Protein AF-A0A218U7G1-F1 (afdb_monomer_lite)

Organism: NCBI:txid40157

Sequence (109 aa):
MTLVTLVEMARVTAVPLSYLLTRGQQVKVVAQLLRQAMQEDLLLPVVKSEGGEDFEGATVIEPLKGYYDVPIATLDFSSLYPSIMIAHNLCYTTLLPPGGPQKHGSVLL

Secondary structure (DSSP, 8-state):
--HHHHHHHHHHHT--TTHHHHS-SHHHHHHHHHHHHHHTT-B--------PPP------PPP--S---S-------TTHHHHHHHHTT--GGGPPPTT----S--SB-

Radius of gyration: 20.44 Å; chains: 1; bounding box: 43×37×54 Å

Foldseek 3Di:
DPVVVLVVLCVVQVHDSVCVVVHDDVSSVVSVVVVVCVVVLADEDDDDDDDDDDDDDDDDDDDPDDDDPDDDDDDDDDPVPVVVCVVVVPDPQCDDDVPDDPDRDDRYD

InterPro domains:
  IPR006134 DNA-directed DNA polymerase, family B, multifunctional domain [PF00136] (15-98)
  IPR023211 DNA polymerase, palm domain superfamily [G3DSA:3.90.1600.10] (60-106)
  IPR036397 Ribonuclease H superfamily [G3DSA:3.30.420.10] (1-59)
  IPR043502 DNA/RNA polymerase superfamily [SSF56672] (24-99)
  IPR050240 DNA polymerase type-B [PTHR10322] (1-98)

Structure (mmCIF, N/CA/C/O backbone):
data_AF-A0A218U7G1-F1
#
_entry.id   AF-A0A218U7G1-F1
#
loop_
_atom_site.group_PDB
_atom_site.id
_atom_site.type_symbol
_atom_site.label_atom_id
_atom_site.label_alt_id
_atom_site.label_comp_id
_atom_site.label_asym_id
_atom_site.label_entity_id
_atom_site.label_seq_id
_atom_site.pdbx_PDB_ins_code
_atom_site.Cartn_x
_atom_site.Cartn_y
_atom_site.Cartn_z
_atom_site.occupancy
_atom_site.B_iso_or_equiv
_atom_site.auth_seq_id
_atom_site.auth_comp_id
_atom_site.auth_asym_id
_atom_site.auth_atom_id
_atom_site.pdbx_PDB_model_num
ATOM 1 N N . MET A 1 1 ? -11.582 14.884 -15.884 1.00 59.72 1 MET A N 1
ATOM 2 C CA . MET A 1 1 ? -11.117 13.622 -15.262 1.00 59.72 1 MET A CA 1
ATOM 3 C C . MET A 1 1 ? -10.573 13.856 -13.848 1.00 59.72 1 MET A C 1
ATOM 5 O O . MET A 1 1 ? -9.516 13.354 -13.506 1.00 59.72 1 MET A O 1
ATOM 9 N N . THR A 1 2 ? -11.268 14.639 -13.016 1.00 83.12 2 THR A N 1
ATOM 10 C CA . THR A 1 2 ? -10.778 15.015 -11.671 1.00 83.12 2 THR A CA 1
ATOM 11 C C . THR A 1 2 ? -11.829 14.755 -10.59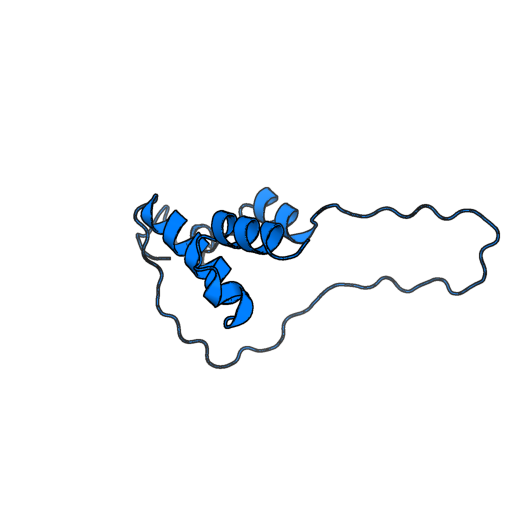9 1.00 83.12 2 THR A C 1
ATOM 13 O O . THR A 1 2 ? -11.526 14.148 -9.584 1.00 83.12 2 THR A O 1
ATOM 16 N N . LEU A 1 3 ? -13.093 15.120 -10.839 1.00 93.12 3 LEU A N 1
ATOM 17 C CA . LEU A 1 3 ? -14.158 14.852 -9.869 1.00 93.12 3 LEU A CA 1
ATOM 18 C C . LEU A 1 3 ? -14.492 13.356 -9.753 1.00 93.12 3 LEU A C 1
ATOM 20 O O . LEU A 1 3 ? -14.668 12.860 -8.647 1.00 93.12 3 LEU A O 1
ATOM 24 N N . VAL A 1 4 ? -14.544 12.631 -10.876 1.00 96.00 4 VAL A N 1
ATOM 25 C CA . VAL A 1 4 ? -14.889 11.195 -10.890 1.00 96.00 4 VAL A CA 1
ATOM 26 C C . VAL A 1 4 ? -13.876 10.377 -10.089 1.00 96.00 4 VAL A C 1
ATOM 28 O O . VAL A 1 4 ? -14.274 9.618 -9.213 1.00 96.00 4 VAL A O 1
ATOM 31 N N . THR A 1 5 ? -12.580 10.592 -10.319 1.00 95.75 5 THR A N 1
ATOM 32 C CA . THR A 1 5 ? -11.502 9.872 -9.624 1.00 95.75 5 THR A CA 1
ATOM 33 C C . THR A 1 5 ? -11.443 10.220 -8.138 1.00 95.75 5 THR A C 1
ATOM 35 O O . THR A 1 5 ? -11.200 9.347 -7.310 1.00 95.75 5 THR A O 1
ATOM 38 N N . LEU A 1 6 ? -11.724 11.474 -7.767 1.00 95.25 6 LEU A N 1
ATOM 39 C CA . LEU A 1 6 ? -11.827 11.867 -6.361 1.00 95.25 6 LEU A CA 1
ATOM 40 C C . LEU A 1 6 ? -13.039 11.224 -5.674 1.00 95.25 6 LEU A C 1
ATOM 42 O O . LEU A 1 6 ? -12.916 10.739 -4.553 1.00 95.25 6 LEU A O 1
ATOM 46 N N . VAL A 1 7 ? -14.198 11.177 -6.336 1.00 96.81 7 VAL A N 1
ATOM 47 C CA . VAL A 1 7 ? -15.392 10.504 -5.798 1.00 96.81 7 VAL A CA 1
ATOM 48 C C . VAL A 1 7 ? -15.157 8.998 -5.663 1.00 96.81 7 VAL A C 1
ATOM 50 O O . VAL A 1 7 ? -15.535 8.415 -4.650 1.00 96.81 7 VAL A O 1
ATOM 53 N N . GLU A 1 8 ? -14.507 8.368 -6.640 1.00 97.44 8 GLU A N 1
ATOM 54 C CA . GLU A 1 8 ? -14.137 6.952 -6.586 1.00 97.44 8 GLU A CA 1
ATOM 55 C C . GLU A 1 8 ? -13.166 6.672 -5.433 1.00 97.44 8 GLU A C 1
ATOM 57 O O . GLU A 1 8 ? -13.436 5.814 -4.595 1.00 97.44 8 GLU A O 1
ATOM 62 N N . MET A 1 9 ? -12.102 7.467 -5.304 1.00 96.94 9 MET A N 1
ATOM 63 C CA . MET A 1 9 ? -11.140 7.356 -4.208 1.00 96.94 9 MET A CA 1
ATOM 64 C C . MET A 1 9 ? -11.806 7.542 -2.840 1.00 96.94 9 MET A C 1
ATOM 66 O O . MET A 1 9 ? -11.533 6.776 -1.916 1.00 96.94 9 MET A O 1
ATOM 70 N N . ALA A 1 10 ? -12.704 8.524 -2.702 1.00 97.12 10 ALA A N 1
ATOM 71 C CA . ALA A 1 10 ? -13.447 8.766 -1.465 1.00 97.12 10 ALA A CA 1
ATOM 72 C C . ALA A 1 10 ? -14.314 7.557 -1.084 1.00 97.12 10 ALA A C 1
ATOM 74 O O . ALA A 1 10 ? -14.362 7.175 0.084 1.00 97.12 10 ALA A O 1
ATOM 75 N N . ARG A 1 11 ? -14.951 6.912 -2.070 1.00 96.94 11 ARG A N 1
ATOM 76 C CA . ARG A 1 11 ? -15.753 5.697 -1.861 1.00 96.94 11 ARG A CA 1
ATOM 77 C C . ARG A 1 11 ? -14.892 4.493 -1.477 1.00 96.94 11 ARG A C 1
ATOM 79 O O . ARG A 1 11 ? -15.247 3.792 -0.537 1.00 96.94 11 ARG A O 1
ATOM 86 N N . VAL A 1 12 ? -13.763 4.277 -2.156 1.00 97.38 12 VAL A N 1
ATOM 87 C CA . VAL A 1 12 ? -12.853 3.141 -1.903 1.00 97.38 12 VAL A CA 1
ATOM 88 C C . VAL A 1 12 ? -12.153 3.256 -0.545 1.00 97.38 12 VAL A C 1
ATOM 90 O O . VAL A 1 12 ? -11.975 2.264 0.159 1.00 97.38 12 VAL A O 1
ATOM 93 N N . THR A 1 13 ? -11.750 4.465 -0.157 1.00 97.38 13 THR A N 1
ATOM 94 C CA . THR A 1 13 ? -11.009 4.699 1.097 1.00 97.38 13 THR A CA 1
ATOM 95 C C . THR A 1 13 ? -11.892 5.099 2.273 1.00 97.38 13 THR A C 1
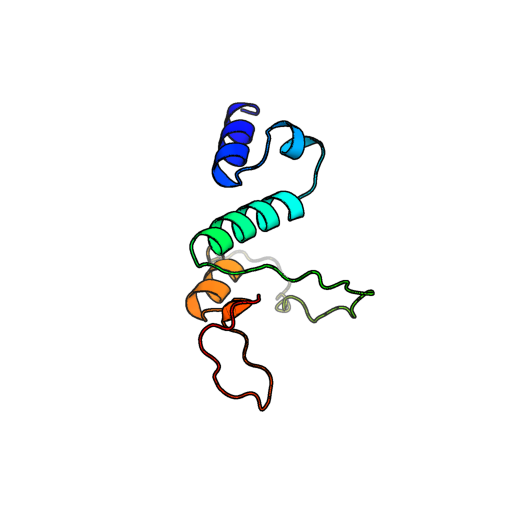ATOM 97 O O . THR A 1 13 ? -11.400 5.209 3.391 1.00 97.38 13 THR A O 1
ATOM 100 N N . ALA A 1 14 ? -13.194 5.280 2.036 1.00 96.38 14 ALA A N 1
ATOM 101 C CA . ALA A 1 14 ? -14.185 5.673 3.033 1.00 96.38 14 ALA A CA 1
ATOM 102 C C . ALA A 1 14 ? -13.827 6.967 3.794 1.00 96.38 14 ALA A C 1
ATOM 104 O O . ALA A 1 14 ? -14.107 7.094 4.986 1.00 96.38 14 ALA A O 1
ATOM 105 N N . VAL A 1 15 ? -13.235 7.948 3.103 1.00 97.50 15 VAL A N 1
ATOM 106 C CA . VAL A 1 15 ? -12.934 9.276 3.668 1.00 97.50 15 VAL A CA 1
ATOM 107 C C . VAL A 1 15 ? -13.767 10.371 2.995 1.00 97.50 15 VAL A C 1
ATOM 109 O O . VAL A 1 15 ? -14.121 10.241 1.820 1.00 97.50 15 VAL A O 1
ATOM 112 N N . PRO A 1 16 ? -14.063 11.485 3.691 1.00 96.81 16 PRO A N 1
ATOM 113 C CA . PRO A 1 16 ? -14.730 12.630 3.081 1.00 96.81 16 PRO A CA 1
ATOM 114 C C . PRO A 1 16 ? -13.952 13.184 1.883 1.00 96.81 16 PRO A C 1
ATOM 116 O O . PRO A 1 16 ? -12.723 13.239 1.895 1.00 96.81 16 PRO A O 1
ATOM 119 N N . LEU A 1 17 ? -14.670 13.688 0.877 1.00 95.31 17 LEU A N 1
ATOM 120 C CA . LEU A 1 17 ? -14.061 14.263 -0.329 1.00 95.31 17 LEU A CA 1
ATOM 121 C C . LEU A 1 17 ? -13.075 15.402 -0.001 1.00 95.31 17 LEU A C 1
ATOM 123 O O . LEU A 1 17 ? -12.015 15.502 -0.614 1.00 95.31 17 LEU A O 1
ATOM 127 N N . SER A 1 18 ? -13.386 16.217 1.012 1.00 95.75 18 SER A N 1
ATOM 128 C CA . SER A 1 18 ? -12.516 17.302 1.486 1.00 95.75 18 SER A CA 1
ATOM 129 C C . SER A 1 18 ? -11.168 16.804 2.022 1.00 95.75 18 SER A C 1
ATOM 131 O O . SER A 1 18 ? -10.163 17.509 1.903 1.00 95.75 18 SER A O 1
ATOM 133 N N . TYR A 1 19 ? -11.105 15.585 2.568 1.00 96.44 19 TYR A N 1
ATOM 134 C CA . TYR A 1 19 ? -9.867 15.010 3.100 1.00 96.44 19 TYR A CA 1
ATOM 135 C C . TYR A 1 19 ? -8.898 14.619 1.990 1.00 96.44 19 TYR A C 1
ATOM 137 O O . TYR A 1 19 ? -7.695 14.647 2.216 1.00 96.44 19 TYR A O 1
ATOM 145 N N . LEU A 1 20 ? -9.383 14.328 0.781 1.00 94.69 20 LEU A N 1
ATOM 146 C CA . LEU A 1 20 ? -8.506 14.001 -0.346 1.00 94.69 20 LEU A CA 1
ATOM 147 C C . LEU A 1 20 ? -7.646 15.184 -0.807 1.00 94.69 20 LEU A C 1
ATOM 149 O O . LEU A 1 20 ? -6.624 14.964 -1.449 1.00 94.69 20 LEU A O 1
ATOM 153 N N . LEU A 1 21 ? -8.055 16.4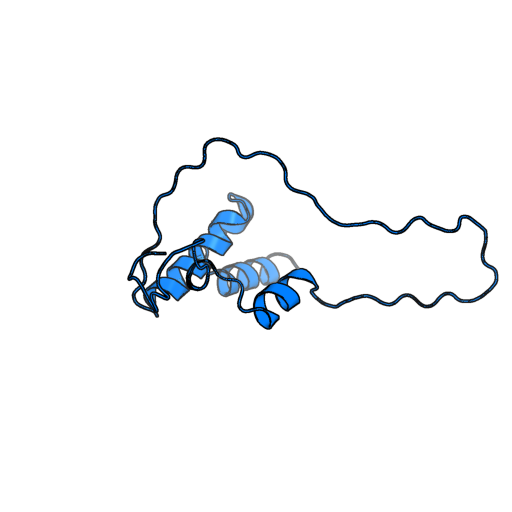15 -0.483 1.00 94.38 21 LEU A N 1
ATOM 154 C CA . LEU A 1 21 ? -7.332 17.642 -0.829 1.00 94.38 21 LEU A CA 1
ATOM 155 C C . LEU A 1 21 ? -6.566 18.233 0.360 1.00 94.38 21 LEU A C 1
ATOM 157 O O . LEU A 1 21 ? -5.547 18.886 0.168 1.00 94.38 21 LEU A O 1
ATOM 161 N N . THR A 1 22 ? -7.065 18.031 1.583 1.00 96.25 22 THR A N 1
ATOM 162 C CA . THR A 1 22 ? -6.534 18.684 2.794 1.00 96.25 22 THR A CA 1
ATOM 163 C C . THR A 1 22 ? -5.716 17.760 3.699 1.00 96.25 22 THR A C 1
ATOM 165 O O . THR A 1 22 ? -5.056 18.241 4.619 1.00 96.25 22 THR A O 1
ATOM 168 N N . ARG A 1 23 ? -5.752 16.436 3.487 1.00 96.00 23 ARG A N 1
ATOM 169 C CA . ARG A 1 23 ? -5.087 15.430 4.335 1.00 96.00 23 ARG A CA 1
ATOM 170 C C . ARG A 1 23 ? -4.210 14.492 3.498 1.00 96.00 23 ARG A C 1
ATOM 172 O O . ARG A 1 23 ? -4.406 14.330 2.298 1.00 96.00 23 ARG A O 1
ATOM 179 N N . GLY A 1 24 ? -3.232 13.868 4.157 1.00 94.56 24 GLY A N 1
ATOM 180 C CA . GLY A 1 24 ? -2.296 12.923 3.536 1.00 94.56 24 GLY A CA 1
ATOM 181 C C . GLY A 1 24 ? -2.855 11.505 3.361 1.0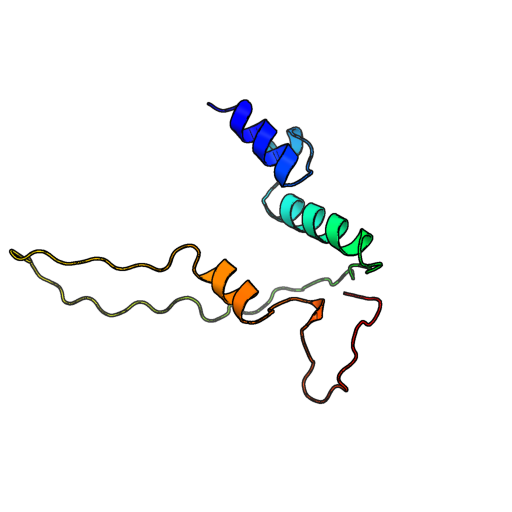0 94.56 24 GLY A C 1
ATOM 182 O O . GLY A 1 24 ? -4.048 11.255 3.507 1.00 94.56 24 GLY A O 1
ATOM 183 N N . GLN A 1 25 ? -1.976 10.540 3.078 1.00 95.50 25 GLN A N 1
ATOM 184 C CA . GLN A 1 25 ? -2.382 9.146 2.833 1.00 95.50 25 GLN A CA 1
ATOM 185 C C . GLN A 1 25 ? -2.781 8.389 4.110 1.00 95.50 25 GLN A C 1
ATOM 187 O O . GLN A 1 25 ? -3.660 7.534 4.057 1.00 95.50 25 GLN A O 1
ATOM 192 N N . GLN A 1 26 ? -2.200 8.731 5.267 1.00 95.00 26 GLN A N 1
ATOM 193 C CA . GLN A 1 26 ? -2.445 8.020 6.530 1.00 95.00 26 GLN A CA 1
ATOM 194 C C . GLN A 1 26 ? -3.930 7.958 6.908 1.00 95.00 26 GLN A C 1
ATOM 196 O O . GLN A 1 26 ? -4.405 6.908 7.324 1.00 95.00 26 GLN A O 1
ATOM 201 N N . VAL A 1 27 ? -4.692 9.044 6.709 1.00 96.75 27 VAL A N 1
ATOM 202 C CA . VAL A 1 27 ? -6.123 9.062 7.075 1.00 96.75 27 VAL A CA 1
ATOM 203 C C . VAL A 1 27 ? -6.947 8.045 6.285 1.00 96.75 27 VAL A C 1
ATOM 205 O O . VAL A 1 27 ? -7.953 7.565 6.793 1.00 96.75 27 VAL A O 1
ATOM 208 N N . LYS A 1 28 ? -6.515 7.697 5.067 1.00 97.44 28 LYS A N 1
ATOM 209 C CA . LYS A 1 28 ? -7.179 6.706 4.214 1.00 97.44 28 LYS A CA 1
ATOM 210 C C . LYS A 1 28 ? -6.944 5.297 4.749 1.00 97.44 28 LYS A C 1
ATOM 212 O O . LYS A 1 28 ? -7.893 4.542 4.920 1.00 97.44 28 LYS A O 1
ATOM 217 N N . VAL A 1 29 ? -5.689 4.982 5.075 1.00 96.81 29 VAL A N 1
ATOM 218 C CA . VAL A 1 29 ? -5.299 3.676 5.626 1.00 96.81 29 VAL A CA 1
ATOM 219 C C . VAL A 1 29 ? -5.929 3.457 7.001 1.00 96.81 29 VAL A C 1
ATOM 221 O O . VAL A 1 29 ? -6.507 2.406 7.247 1.00 96.81 29 VAL A O 1
ATOM 224 N N . VAL A 1 30 ? -5.898 4.468 7.877 1.00 96.00 30 VAL A N 1
ATOM 225 C CA . VAL A 1 30 ? -6.518 4.386 9.209 1.00 96.00 30 VAL A CA 1
ATOM 226 C C . VAL A 1 30 ? -8.033 4.196 9.105 1.00 96.00 30 VAL A C 1
ATOM 228 O O . VAL A 1 30 ? -8.586 3.375 9.831 1.00 96.00 30 VAL A O 1
ATOM 231 N N . ALA A 1 31 ? -8.712 4.896 8.189 1.00 97.06 31 ALA A N 1
ATOM 232 C CA . ALA A 1 31 ? -10.148 4.712 7.971 1.00 97.06 31 ALA A CA 1
ATOM 233 C C . ALA A 1 31 ? -10.489 3.282 7.516 1.00 97.06 31 ALA A C 1
ATOM 235 O O . ALA A 1 31 ? -11.433 2.681 8.031 1.00 97.06 31 ALA A O 1
ATOM 236 N N . GLN A 1 32 ? -9.703 2.718 6.594 1.00 97.25 32 GLN A N 1
ATOM 237 C CA . GLN A 1 32 ? -9.869 1.335 6.141 1.00 97.25 32 GLN A CA 1
ATOM 238 C C . GLN A 1 32 ? -9.596 0.323 7.263 1.00 97.25 32 GLN A C 1
ATOM 240 O O . GLN A 1 32 ? -10.390 -0.597 7.452 1.00 97.25 32 GLN A O 1
ATOM 245 N N . LEU A 1 33 ? -8.532 0.522 8.048 1.00 96.06 33 LEU A N 1
ATOM 246 C CA . LEU A 1 33 ? -8.179 -0.361 9.161 1.00 96.06 33 LEU A CA 1
ATOM 247 C C . LEU A 1 33 ? -9.251 -0.350 10.258 1.00 96.06 33 LEU A C 1
ATOM 249 O O . LEU A 1 33 ? -9.664 -1.413 10.705 1.00 96.06 33 LEU A O 1
ATOM 253 N N . LEU A 1 34 ? -9.756 0.829 10.642 1.00 95.94 34 LEU A N 1
ATOM 254 C CA . LEU A 1 34 ? -10.852 0.958 11.611 1.00 95.94 34 LEU A CA 1
ATOM 255 C C . LEU A 1 34 ? -12.123 0.257 11.126 1.00 95.94 34 LEU A C 1
ATOM 257 O O . LEU A 1 34 ? -12.782 -0.432 11.899 1.00 95.94 34 LEU A O 1
ATOM 261 N N . ARG A 1 35 ? -12.457 0.398 9.837 1.00 96.06 35 ARG A N 1
ATOM 262 C CA . ARG A 1 35 ? -13.624 -0.266 9.248 1.00 96.06 35 ARG A CA 1
ATOM 263 C C . ARG A 1 35 ? -13.509 -1.789 9.309 1.00 96.06 35 ARG A C 1
ATOM 265 O O . ARG A 1 35 ? -14.513 -2.435 9.588 1.00 96.06 35 ARG A O 1
ATOM 272 N N . GLN A 1 36 ? -12.317 -2.340 9.065 1.00 95.44 36 GLN A N 1
ATOM 273 C CA . GLN A 1 36 ? -12.075 -3.781 9.165 1.00 95.44 36 GLN A CA 1
ATOM 274 C C . GLN A 1 36 ? -12.060 -4.253 10.624 1.00 95.44 36 GLN A C 1
ATOM 276 O O . GLN A 1 36 ? -12.684 -5.255 10.949 1.00 95.44 36 GLN A O 1
ATOM 281 N N . ALA A 1 37 ? -11.414 -3.505 11.519 1.00 95.38 37 ALA A N 1
ATOM 282 C CA . ALA A 1 37 ? -11.348 -3.834 12.940 1.00 95.38 37 ALA A CA 1
ATOM 283 C C . ALA A 1 37 ? -12.740 -3.893 13.591 1.00 95.38 37 ALA A C 1
ATOM 285 O O . ALA A 1 37 ? -13.002 -4.789 14.385 1.00 95.38 37 ALA A O 1
ATOM 286 N N . MET A 1 38 ? -13.667 -3.014 13.188 1.00 95.19 38 MET A N 1
ATOM 287 C CA . MET A 1 38 ? -15.067 -3.068 13.631 1.00 95.19 38 MET A CA 1
ATOM 288 C C . MET A 1 38 ? -15.802 -4.352 13.217 1.00 95.19 38 MET A C 1
ATOM 290 O O . MET A 1 38 ? -16.750 -4.738 13.891 1.00 95.19 38 MET A O 1
ATOM 294 N N . GLN A 1 39 ? -15.425 -4.985 12.101 1.00 95.50 39 GLN A N 1
ATOM 295 C CA . GLN A 1 39 ? -16.056 -6.230 11.641 1.00 95.50 39 GLN A CA 1
ATOM 296 C C . GLN A 1 39 ? -15.556 -7.450 12.418 1.00 95.50 39 GLN A C 1
ATOM 298 O O . GLN A 1 39 ? -16.311 -8.397 12.610 1.00 95.50 39 GLN A O 1
ATOM 303 N N . GLU A 1 40 ? -14.308 -7.394 12.880 1.00 92.88 40 GLU A N 1
ATOM 304 C CA . GLU A 1 40 ? -13.617 -8.482 13.581 1.00 92.88 40 GLU A CA 1
ATOM 305 C C . GLU A 1 40 ? -13.583 -8.283 15.112 1.00 92.88 40 GLU A C 1
ATOM 307 O O . GLU A 1 40 ? -12.884 -9.015 15.807 1.00 92.88 40 GLU A O 1
ATOM 312 N N . ASP A 1 41 ? -14.311 -7.288 15.640 1.00 93.88 41 ASP A N 1
ATOM 313 C CA . ASP A 1 41 ? -14.341 -6.903 17.065 1.00 93.88 41 ASP A CA 1
ATOM 314 C C . ASP A 1 41 ? -12.941 -6.650 17.670 1.00 93.88 41 ASP A C 1
ATOM 316 O O . ASP A 1 41 ? -12.593 -7.105 18.760 1.00 93.88 41 ASP A O 1
ATOM 320 N N . LEU A 1 42 ? -12.105 -5.917 16.925 1.00 93.06 42 LEU A N 1
ATOM 321 C CA . LEU A 1 42 ? -10.747 -5.538 17.318 1.00 93.06 42 LEU A CA 1
ATOM 322 C C . LEU A 1 42 ? -10.651 -4.049 17.665 1.00 93.06 42 LEU A C 1
ATOM 324 O O . LEU A 1 42 ? -11.304 -3.196 17.059 1.00 93.06 42 LEU A O 1
ATOM 328 N N . LEU A 1 43 ? -9.752 -3.720 18.593 1.00 92.50 43 LEU A N 1
ATOM 329 C CA . LEU A 1 43 ? -9.436 -2.343 18.970 1.00 92.50 43 LEU A CA 1
ATOM 330 C C . LEU A 1 43 ? -8.029 -1.956 18.520 1.00 92.50 43 LEU A C 1
ATOM 332 O O . LEU A 1 43 ? -7.084 -2.703 18.751 1.00 92.50 43 LEU A O 1
ATOM 336 N N . LEU A 1 44 ? -7.889 -0.768 17.921 1.00 91.56 44 LEU A N 1
ATOM 337 C CA . LEU A 1 44 ? -6.586 -0.209 17.548 1.00 91.56 44 LEU A CA 1
ATOM 338 C C . LEU A 1 44 ? -5.925 0.459 18.766 1.00 91.56 44 LEU A C 1
ATOM 340 O O . LEU A 1 44 ? -6.551 1.317 19.399 1.00 91.56 44 LEU A O 1
ATOM 344 N N . PRO A 1 45 ? -4.658 0.145 19.068 1.00 92.00 45 PRO A N 1
ATOM 345 C CA . PRO A 1 45 ? -3.940 0.721 20.188 1.00 92.00 45 PRO A CA 1
ATOM 346 C C . PRO A 1 45 ? -3.421 2.112 19.814 1.00 92.00 45 PRO A C 1
ATOM 348 O O . PRO A 1 45 ? -3.123 2.414 18.656 1.00 92.00 45 PRO A O 1
ATOM 351 N N . VAL A 1 46 ? -3.245 2.969 20.817 1.00 90.12 46 VAL A N 1
ATOM 352 C CA . VAL A 1 46 ? -2.574 4.261 20.634 1.00 90.12 46 VAL A CA 1
ATOM 353 C C . VAL A 1 46 ? -1.119 4.110 21.050 1.00 90.12 46 VAL A C 1
ATOM 355 O O . VAL A 1 46 ? -0.774 4.269 22.220 1.00 90.12 46 VAL A O 1
ATOM 358 N N . VAL A 1 47 ? -0.262 3.811 20.078 1.00 87.88 47 VAL A N 1
ATOM 359 C CA . VAL A 1 47 ? 1.189 3.753 20.276 1.00 87.88 47 VAL A CA 1
ATOM 360 C C . VAL A 1 47 ? 1.799 5.049 19.759 1.00 87.88 47 VAL A C 1
ATOM 362 O O . VAL A 1 47 ? 1.624 5.414 18.597 1.00 87.88 47 VAL A O 1
ATOM 365 N N . LYS A 1 48 ? 2.504 5.773 20.629 1.00 86.44 48 LYS A N 1
ATOM 366 C CA . LYS A 1 48 ? 3.305 6.928 20.217 1.00 86.44 48 LYS A CA 1
ATOM 367 C C . LYS A 1 48 ? 4.700 6.434 19.863 1.00 86.44 48 LYS A C 1
ATOM 369 O O . LYS A 1 48 ? 5.409 5.953 20.738 1.00 86.44 48 LYS A O 1
ATOM 374 N N . SER A 1 49 ? 5.082 6.553 18.598 1.00 78.06 49 SER A N 1
ATOM 375 C CA . SER A 1 49 ? 6.466 6.350 18.179 1.00 78.06 49 SER A CA 1
ATOM 376 C C . SER A 1 49 ? 7.239 7.655 18.361 1.00 78.06 49 SER A C 1
ATOM 378 O O . SER A 1 49 ? 6.931 8.652 17.703 1.00 78.06 49 SER A O 1
ATOM 380 N N . GLU A 1 50 ? 8.240 7.652 19.233 1.00 75.94 50 GLU A N 1
ATOM 381 C CA . GLU A 1 50 ? 9.362 8.584 19.108 1.00 75.94 50 GLU A CA 1
ATOM 382 C C . GLU A 1 50 ? 10.260 8.058 17.978 1.00 75.94 50 GLU A C 1
ATOM 384 O O . GLU A 1 50 ? 10.285 6.850 17.751 1.00 75.94 50 GLU A O 1
ATOM 389 N N . GLY A 1 51 ? 10.865 8.954 17.192 1.00 72.75 51 GLY A N 1
ATOM 390 C CA . GLY A 1 51 ? 11.483 8.637 15.895 1.00 72.75 51 GLY A CA 1
ATOM 391 C C . GLY A 1 51 ? 12.261 7.315 15.863 1.00 72.75 51 GLY A C 1
ATOM 392 O O . GLY A 1 51 ? 13.041 7.026 16.765 1.00 72.75 51 GLY A O 1
ATOM 393 N N . GLY A 1 52 ? 12.016 6.515 14.823 1.00 79.31 52 GLY A N 1
ATOM 394 C CA . GLY A 1 52 ? 12.728 5.262 14.586 1.00 79.31 52 GLY A CA 1
ATOM 395 C C . GLY A 1 52 ? 14.024 5.475 13.809 1.00 79.31 52 GLY A C 1
ATOM 396 O O . GLY A 1 52 ? 14.210 6.509 13.166 1.00 79.31 52 GLY A O 1
ATOM 397 N N . GLU A 1 53 ? 14.899 4.478 13.862 1.00 87.50 53 GLU A N 1
ATOM 398 C CA . GLU A 1 53 ? 16.034 4.374 12.947 1.00 87.50 53 GLU A CA 1
ATOM 399 C C . GLU A 1 53 ? 15.542 3.997 11.541 1.00 87.50 53 GLU A C 1
ATOM 401 O O . GLU A 1 53 ? 14.509 3.337 11.383 1.00 87.50 53 GLU A O 1
ATOM 406 N N . ASP A 1 54 ? 16.282 4.424 10.518 1.00 90.75 54 ASP A N 1
ATOM 407 C CA . ASP A 1 54 ? 16.013 4.009 9.143 1.00 90.75 54 ASP A CA 1
ATOM 408 C C . ASP A 1 54 ? 16.243 2.497 8.982 1.00 90.75 54 ASP A C 1
ATOM 410 O O . ASP A 1 54 ? 17.104 1.900 9.630 1.00 90.75 54 ASP A O 1
ATOM 414 N N . PHE A 1 55 ? 15.472 1.873 8.090 1.00 92.25 55 PHE A N 1
ATOM 415 C CA . PHE A 1 55 ? 15.578 0.450 7.764 1.00 92.25 55 PHE A CA 1
ATOM 416 C C . PHE A 1 55 ? 16.157 0.243 6.360 1.00 92.25 55 PHE A C 1
ATOM 418 O O . PHE A 1 55 ? 16.119 1.135 5.510 1.00 92.25 55 PHE A O 1
ATOM 425 N N . GLU A 1 56 ? 16.690 -0.952 6.102 1.00 95.25 56 GLU A N 1
ATOM 426 C CA . GLU A 1 56 ? 17.230 -1.299 4.786 1.00 95.25 56 GLU A CA 1
ATOM 427 C C . GLU A 1 56 ? 16.121 -1.353 3.723 1.00 95.25 56 GLU A C 1
ATOM 429 O O . GLU A 1 56 ? 15.089 -2.004 3.897 1.00 95.25 56 GLU A O 1
ATOM 434 N N . GLY A 1 57 ? 16.337 -0.637 2.619 1.00 93.06 57 GLY A N 1
ATOM 435 C CA . GLY A 1 57 ? 15.380 -0.509 1.524 1.00 93.06 57 GLY A CA 1
ATOM 436 C C . GLY A 1 57 ? 15.542 -1.563 0.425 1.00 93.06 57 GLY A C 1
ATOM 437 O O . GLY A 1 57 ? 15.889 -2.717 0.656 1.00 93.06 57 GLY A O 1
ATOM 438 N N . ALA A 1 58 ? 15.251 -1.159 -0.812 1.00 94.31 58 ALA A N 1
ATOM 439 C CA . ALA A 1 58 ? 15.341 -2.035 -1.975 1.00 94.31 58 ALA A CA 1
ATOM 440 C C . ALA A 1 58 ? 16.793 -2.267 -2.427 1.00 94.31 58 ALA A C 1
ATOM 442 O O . ALA A 1 58 ? 17.632 -1.370 -2.367 1.00 94.31 58 ALA A O 1
ATOM 443 N N . THR A 1 59 ? 17.055 -3.450 -2.981 1.00 96.00 59 THR A N 1
ATOM 444 C CA . THR A 1 59 ? 18.314 -3.761 -3.665 1.00 96.00 59 THR A CA 1
ATOM 445 C C . THR A 1 59 ? 18.259 -3.311 -5.125 1.00 96.00 59 THR A C 1
ATOM 447 O O . THR A 1 59 ? 17.269 -3.549 -5.818 1.00 96.00 59 THR A O 1
ATOM 450 N N . VAL A 1 60 ? 19.347 -2.713 -5.614 1.00 96.81 60 VAL A N 1
ATOM 451 C CA . VAL A 1 60 ? 19.537 -2.379 -7.032 1.00 96.81 60 VAL A CA 1
ATOM 452 C C . VAL A 1 60 ? 20.677 -3.228 -7.580 1.00 96.81 60 VAL A C 1
ATOM 454 O O . VAL A 1 60 ? 21.764 -3.259 -7.011 1.00 96.81 60 VAL A O 1
ATOM 457 N N . ILE A 1 61 ? 20.417 -3.939 -8.676 1.00 97.19 61 ILE A N 1
ATOM 458 C CA . ILE A 1 61 ? 21.438 -4.733 -9.363 1.00 97.19 61 ILE A CA 1
ATOM 459 C C . ILE A 1 61 ? 22.360 -3.783 -10.132 1.00 97.19 61 ILE A C 1
ATOM 461 O O . ILE A 1 61 ? 21.887 -2.870 -10.812 1.00 97.19 61 ILE A O 1
ATOM 465 N N . GLU A 1 62 ? 23.669 -4.022 -10.054 1.00 97.62 62 GLU A N 1
ATOM 466 C CA . GLU A 1 62 ? 24.656 -3.237 -10.793 1.00 97.62 62 GLU A CA 1
ATOM 467 C C . GLU A 1 62 ? 24.460 -3.378 -12.313 1.00 97.62 62 GLU A C 1
ATOM 469 O O . GLU A 1 62 ? 24.453 -4.499 -12.837 1.00 97.62 62 GLU A O 1
ATOM 474 N N . PRO A 1 63 ? 24.302 -2.266 -13.053 1.00 96.75 63 PRO A N 1
ATOM 475 C CA . PRO A 1 63 ? 24.029 -2.320 -14.478 1.00 96.75 63 PRO A CA 1
ATOM 476 C C . PRO A 1 63 ? 25.299 -2.605 -15.284 1.00 96.75 63 PRO A C 1
ATOM 478 O O . PRO A 1 63 ? 26.354 -2.001 -15.071 1.00 96.75 63 PRO A O 1
ATOM 481 N N . LEU A 1 64 ? 25.167 -3.440 -16.315 1.00 96.81 64 LEU A N 1
ATOM 482 C CA . LEU A 1 64 ? 26.160 -3.533 -17.381 1.00 96.81 64 LEU A CA 1
ATOM 483 C C . LEU A 1 64 ? 25.979 -2.326 -18.312 1.00 96.81 64 LEU A C 1
ATOM 485 O O . LEU A 1 64 ? 25.015 -2.231 -19.066 1.00 96.81 64 LEU A O 1
ATOM 489 N N . LYS A 1 65 ? 26.874 -1.343 -18.198 1.00 96.38 65 LYS A N 1
ATOM 490 C CA . LYS A 1 65 ? 26.783 -0.094 -18.964 1.00 96.38 65 LYS A CA 1
ATOM 491 C C . LYS A 1 65 ? 27.233 -0.327 -20.402 1.00 96.38 65 LYS A C 1
ATOM 493 O O . LYS A 1 65 ? 28.315 -0.859 -20.635 1.00 96.38 65 LYS A O 1
ATOM 498 N N . GLY A 1 66 ? 26.445 0.146 -21.358 1.00 96.12 66 GLY A N 1
ATOM 499 C CA . GLY A 1 66 ? 26.786 0.056 -22.770 1.00 96.12 66 GLY A CA 1
ATOM 500 C C . GLY A 1 66 ? 25.639 0.484 -23.670 1.00 96.12 66 GLY A C 1
ATOM 501 O O . GLY A 1 66 ? 24.531 0.759 -23.210 1.00 96.12 66 GLY A O 1
ATOM 502 N N . TYR A 1 67 ? 25.932 0.540 -24.964 1.00 96.88 67 TYR A N 1
ATOM 503 C CA . TYR A 1 67 ? 24.921 0.602 -26.007 1.00 96.88 67 TYR A CA 1
ATOM 504 C C . TYR A 1 67 ? 24.581 -0.826 -26.432 1.00 96.88 67 TYR A C 1
ATOM 506 O O . TYR A 1 67 ? 25.486 -1.613 -26.703 1.00 96.88 67 TYR A O 1
ATOM 514 N N . TYR A 1 68 ? 23.293 -1.146 -26.480 1.00 97.31 68 TYR A N 1
ATOM 515 C CA . TYR A 1 68 ? 22.799 -2.457 -26.882 1.00 97.31 68 TYR A CA 1
ATOM 516 C C . TYR A 1 68 ? 22.043 -2.308 -28.202 1.00 97.31 68 TYR A C 1
ATOM 518 O O . TYR A 1 68 ? 21.045 -1.593 -28.265 1.00 97.31 68 TYR A O 1
ATOM 526 N N . ASP A 1 69 ? 22.530 -2.970 -29.249 1.00 97.25 69 ASP A N 1
ATOM 527 C CA . ASP A 1 69 ? 21.909 -3.041 -30.579 1.00 97.25 69 ASP A CA 1
ATOM 528 C C . ASP A 1 69 ? 20.987 -4.266 -30.743 1.00 97.25 69 ASP A C 1
ATOM 530 O O . ASP A 1 69 ? 20.388 -4.471 -31.799 1.00 97.25 69 ASP A O 1
ATOM 534 N N . VAL A 1 70 ? 20.837 -5.058 -29.678 1.00 98.06 70 VAL A N 1
ATOM 535 C CA . VAL A 1 70 ? 19.953 -6.225 -29.589 1.00 98.06 70 VAL A CA 1
ATOM 536 C C . VAL A 1 70 ? 18.757 -5.950 -28.664 1.00 98.06 70 VAL A C 1
ATOM 538 O O . VAL A 1 70 ? 18.892 -5.189 -27.702 1.00 98.06 70 VAL A O 1
ATOM 541 N N . PRO A 1 71 ? 17.581 -6.568 -28.897 1.00 97.31 71 PRO A N 1
ATOM 542 C CA . PRO A 1 71 ? 16.432 -6.413 -28.006 1.00 97.31 71 PRO A CA 1
ATOM 543 C C . PRO A 1 71 ? 16.711 -6.930 -26.587 1.00 97.31 71 PRO A C 1
ATOM 545 O O . PRO A 1 71 ? 17.231 -8.033 -26.414 1.00 97.31 71 PRO A O 1
ATOM 548 N N . ILE A 1 72 ? 16.297 -6.166 -25.573 1.00 97.50 72 ILE A N 1
ATOM 549 C CA . ILE A 1 72 ? 16.349 -6.554 -24.155 1.00 97.50 72 ILE A CA 1
ATOM 550 C C . ILE A 1 72 ? 14.917 -6.745 -23.655 1.00 97.50 72 ILE A C 1
ATOM 552 O O . ILE A 1 72 ? 14.085 -5.847 -23.784 1.00 97.50 72 ILE A O 1
ATOM 556 N N . ALA A 1 73 ? 14.629 -7.912 -23.079 1.00 98.06 73 ALA A N 1
ATOM 557 C CA . ALA A 1 73 ? 13.348 -8.175 -22.439 1.00 98.06 73 ALA A CA 1
ATOM 558 C C . ALA A 1 73 ? 13.338 -7.618 -21.009 1.00 98.06 73 ALA A C 1
ATOM 560 O O . ALA A 1 73 ? 14.233 -7.914 -20.216 1.00 98.06 73 ALA A O 1
ATOM 561 N N . THR A 1 74 ? 12.299 -6.856 -20.675 1.00 97.81 74 THR A N 1
ATOM 562 C CA . THR A 1 74 ? 12.056 -6.355 -19.319 1.00 97.81 74 THR A CA 1
ATOM 563 C C . THR A 1 74 ? 10.977 -7.205 -18.666 1.00 97.81 74 THR A C 1
ATOM 565 O O . THR A 1 74 ? 9.893 -7.353 -19.227 1.00 97.81 74 THR A O 1
ATOM 568 N N . LEU A 1 75 ? 11.275 -7.756 -17.490 1.00 97.94 75 LEU A N 1
ATOM 569 C CA . LEU A 1 75 ? 10.337 -8.528 -16.679 1.00 97.94 75 LEU A CA 1
ATOM 570 C C . LEU A 1 75 ? 10.199 -7.854 -15.314 1.00 97.94 75 LEU A C 1
ATOM 572 O O . LEU A 1 75 ? 11.205 -7.546 -14.676 1.00 97.94 75 LEU A O 1
ATOM 576 N N . ASP A 1 76 ? 8.966 -7.643 -14.871 1.00 97.56 76 ASP A N 1
ATOM 577 C CA . ASP A 1 76 ? 8.637 -7.022 -13.594 1.00 97.56 76 ASP A CA 1
ATOM 578 C C . ASP A 1 76 ? 7.570 -7.820 -12.828 1.00 97.56 76 ASP A C 1
ATOM 580 O O . ASP A 1 76 ? 6.849 -8.653 -13.380 1.00 97.56 76 ASP A O 1
ATOM 584 N N . PHE A 1 77 ? 7.485 -7.579 -11.519 1.00 97.38 77 PHE A N 1
ATOM 585 C CA . PHE A 1 77 ? 6.424 -8.129 -10.679 1.00 97.38 77 PHE A CA 1
ATOM 586 C C . PHE A 1 77 ? 5.280 -7.120 -10.563 1.00 97.38 77 PHE A C 1
ATOM 588 O O . PHE A 1 77 ? 5.468 -6.013 -10.054 1.00 97.38 77 PHE A O 1
ATOM 595 N N . SER A 1 78 ? 4.066 -7.524 -10.936 1.00 97.25 78 SER A N 1
ATOM 596 C CA . SER A 1 78 ? 2.868 -6.714 -10.714 1.00 97.25 78 SER A CA 1
ATOM 597 C C . SER A 1 78 ? 2.569 -6.598 -9.217 1.00 97.25 78 SER A C 1
ATOM 599 O O . SER A 1 78 ? 2.354 -7.612 -8.552 1.00 97.25 78 SER A O 1
ATOM 601 N N . SER A 1 79 ? 2.502 -5.374 -8.686 1.00 96.81 79 SER A N 1
ATOM 602 C CA . SER A 1 79 ? 2.129 -5.119 -7.284 1.00 96.81 79 SER A CA 1
ATOM 603 C C . SER A 1 79 ? 2.993 -5.890 -6.272 1.00 96.81 79 SER A C 1
ATOM 605 O O . SER A 1 79 ? 2.458 -6.571 -5.395 1.00 96.81 79 SER A O 1
ATOM 607 N N . LEU A 1 80 ? 4.324 -5.788 -6.387 1.00 96.88 80 LEU A N 1
ATOM 608 C CA . LEU A 1 80 ? 5.294 -6.566 -5.601 1.00 96.88 80 LEU A CA 1
ATOM 609 C C . LEU A 1 80 ? 5.004 -6.582 -4.086 1.00 96.88 80 LEU A C 1
ATOM 611 O O . LEU A 1 80 ? 4.733 -7.644 -3.531 1.00 96.88 80 LEU A O 1
ATOM 615 N N . TYR A 1 81 ? 5.025 -5.426 -3.410 1.00 97.00 81 TYR A N 1
ATOM 616 C CA . TYR A 1 81 ? 4.858 -5.380 -1.948 1.00 97.00 81 TYR A CA 1
ATOM 617 C C . TYR A 1 81 ? 3.474 -5.834 -1.461 1.00 97.00 81 TYR A C 1
ATOM 619 O O . TYR A 1 81 ? 3.435 -6.683 -0.570 1.00 97.00 81 TYR A O 1
ATOM 627 N N . PRO A 1 82 ? 2.342 -5.378 -2.039 1.00 97.88 82 PRO A N 1
ATOM 628 C CA . PRO A 1 82 ? 1.034 -5.924 -1.676 1.00 97.88 82 PRO A CA 1
ATOM 629 C C . PRO A 1 82 ? 0.951 -7.446 -1.842 1.00 97.88 82 PRO A C 1
ATOM 631 O O . PRO A 1 82 ? 0.403 -8.130 -0.981 1.00 97.88 82 PRO A O 1
ATOM 634 N N . SER A 1 83 ? 1.539 -7.987 -2.913 1.00 98.00 83 SER A N 1
ATOM 635 C CA . SER A 1 83 ? 1.532 -9.431 -3.165 1.00 98.00 83 SER A CA 1
ATOM 636 C C . SER A 1 83 ? 2.327 -10.199 -2.108 1.00 98.00 83 SER A C 1
ATOM 638 O O . SER A 1 83 ? 1.854 -11.227 -1.633 1.00 98.00 83 SER A O 1
ATOM 640 N N . ILE A 1 84 ? 3.483 -9.679 -1.679 1.00 98.19 84 ILE A N 1
ATOM 641 C CA . ILE A 1 84 ? 4.274 -10.258 -0.579 1.00 98.19 84 ILE A CA 1
ATOM 642 C C . ILE A 1 84 ? 3.468 -10.255 0.727 1.00 98.19 84 ILE A C 1
ATOM 644 O O . ILE A 1 84 ? 3.399 -11.283 1.401 1.00 98.19 84 ILE A O 1
ATOM 648 N N . MET A 1 85 ? 2.824 -9.132 1.072 1.00 98.19 85 MET A N 1
ATOM 649 C CA . MET A 1 85 ? 2.022 -9.018 2.299 1.00 98.19 85 MET A CA 1
ATOM 650 C C . MET A 1 85 ? 0.907 -10.068 2.355 1.00 98.19 85 MET A C 1
ATOM 652 O O . MET A 1 85 ? 0.721 -10.713 3.385 1.00 98.19 85 MET A O 1
ATOM 656 N N . ILE A 1 86 ? 0.202 -10.268 1.238 1.00 97.75 86 ILE A N 1
ATOM 657 C CA . ILE A 1 86 ? -0.895 -11.237 1.129 1.00 97.75 86 ILE A CA 1
ATOM 658 C C . ILE A 1 86 ? -0.360 -12.674 1.157 1.00 97.75 86 ILE A C 1
ATOM 660 O O . ILE A 1 86 ? -0.847 -13.490 1.936 1.00 97.75 86 ILE A O 1
ATOM 664 N N . ALA A 1 87 ? 0.654 -12.987 0.342 1.00 97.88 87 ALA A N 1
ATOM 665 C CA . ALA A 1 87 ? 1.187 -14.344 0.201 1.00 97.88 87 ALA A CA 1
ATOM 666 C C . ALA A 1 87 ? 1.790 -14.895 1.502 1.00 97.88 87 ALA A C 1
ATOM 668 O O . ALA A 1 87 ? 1.752 -16.101 1.737 1.00 97.88 87 ALA A O 1
ATOM 669 N N . HIS A 1 88 ? 2.320 -14.014 2.353 1.00 97.31 88 HIS A N 1
ATOM 670 C CA . HIS A 1 88 ? 2.958 -14.383 3.616 1.00 97.31 88 HIS A CA 1
ATOM 671 C C . HIS A 1 88 ? 2.130 -14.027 4.860 1.00 97.31 88 HIS A C 1
ATOM 673 O O . HIS A 1 88 ? 2.644 -14.128 5.970 1.00 97.31 88 HIS A O 1
ATOM 679 N N . ASN A 1 89 ? 0.857 -13.642 4.695 1.00 96.19 89 ASN A N 1
ATOM 680 C CA . ASN A 1 89 ? -0.053 -13.286 5.790 1.00 96.19 89 ASN A CA 1
ATOM 681 C C . ASN A 1 89 ? 0.551 -12.258 6.773 1.00 96.19 89 ASN A C 1
ATOM 683 O O . ASN A 1 89 ? 0.479 -12.417 7.994 1.00 96.19 89 ASN A O 1
ATOM 687 N N . LEU A 1 90 ? 1.191 -11.216 6.233 1.00 96.00 90 LEU A N 1
ATOM 688 C CA . LEU A 1 90 ? 1.828 -10.163 7.021 1.00 96.00 90 LEU A CA 1
ATOM 689 C C . LEU A 1 90 ? 0.778 -9.141 7.469 1.00 96.00 90 LEU A C 1
ATOM 691 O O . LEU A 1 90 ? 0.275 -8.354 6.667 1.00 96.00 90 LEU A O 1
ATOM 695 N N . CYS A 1 91 ? 0.460 -9.140 8.761 1.00 94.69 91 CYS A N 1
ATOM 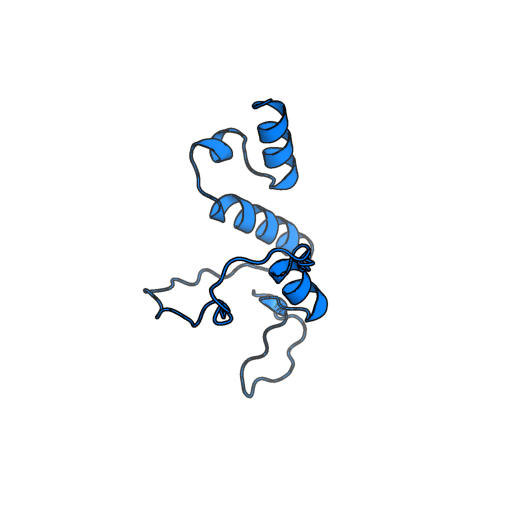696 C CA . CYS A 1 91 ? -0.483 -8.219 9.380 1.00 94.69 91 CYS A CA 1
ATOM 697 C C . CYS A 1 91 ? -0.058 -7.919 10.824 1.00 94.69 91 CYS A C 1
ATOM 699 O O . CYS A 1 91 ? 0.627 -8.718 11.460 1.00 94.69 91 CYS A O 1
ATOM 701 N N . TYR A 1 92 ? -0.515 -6.793 11.374 1.00 92.88 92 TYR A N 1
ATOM 702 C CA . TYR A 1 92 ? -0.367 -6.504 12.804 1.00 92.88 92 TYR A CA 1
ATOM 703 C C . TYR A 1 92 ? -0.960 -7.623 13.676 1.00 92.88 92 TYR A C 1
ATOM 705 O O . TYR A 1 92 ? -0.348 -8.021 14.661 1.00 92.88 92 TYR A O 1
ATOM 713 N N . THR A 1 93 ? -2.104 -8.193 13.277 1.00 91.56 93 THR A N 1
ATOM 714 C CA . THR A 1 93 ? -2.789 -9.267 14.020 1.00 91.56 93 THR A CA 1
ATOM 715 C C . THR A 1 93 ? -2.088 -10.625 13.959 1.00 91.56 93 THR A C 1
ATOM 717 O O . THR A 1 93 ? -2.441 -11.522 14.722 1.00 91.56 93 THR A O 1
ATOM 720 N N . THR A 1 94 ? -1.127 -10.808 13.050 1.00 92.06 94 THR A N 1
ATOM 721 C CA . THR A 1 94 ? -0.452 -12.095 12.810 1.00 92.06 94 THR A CA 1
ATOM 722 C C . THR A 1 94 ? 1.012 -12.087 13.254 1.00 92.06 94 THR A C 1
ATOM 724 O O . THR A 1 94 ? 1.693 -13.108 13.151 1.00 92.06 94 THR A O 1
ATOM 727 N N . LEU A 1 95 ? 1.500 -10.963 13.790 1.00 90.25 95 LEU A N 1
ATOM 728 C CA . LEU A 1 95 ? 2.857 -10.822 14.304 1.00 90.25 95 LEU A CA 1
ATOM 729 C C . LEU A 1 95 ? 3.025 -11.571 15.636 1.00 90.25 95 LEU A C 1
ATOM 731 O O . LEU A 1 95 ? 2.381 -11.249 16.633 1.00 90.25 95 LEU A O 1
ATOM 735 N N . LEU A 1 96 ? 3.943 -12.541 15.676 1.00 88.75 96 LEU A N 1
ATOM 736 C CA . LEU A 1 96 ? 4.295 -13.268 16.898 1.00 88.75 96 LEU A CA 1
ATOM 737 C C . LEU A 1 96 ? 5.570 -12.686 17.531 1.00 88.75 96 LEU A C 1
ATOM 739 O O . LEU A 1 96 ? 6.607 -12.641 16.864 1.00 88.75 96 LEU A O 1
ATOM 743 N N . PRO A 1 97 ? 5.541 -12.278 18.813 1.00 86.25 97 PRO A N 1
ATOM 744 C CA . PRO A 1 97 ? 6.738 -11.807 19.493 1.00 86.25 97 PRO A CA 1
ATOM 745 C C . PRO A 1 97 ? 7.701 -12.974 19.779 1.00 86.25 97 PRO A C 1
ATOM 747 O O . PRO A 1 97 ? 7.254 -14.093 20.063 1.00 86.25 97 PRO A O 1
ATOM 750 N N . PRO A 1 98 ? 9.025 -12.737 19.756 1.00 82.81 98 PRO A N 1
ATOM 751 C CA . PRO A 1 98 ? 10.013 -13.769 20.053 1.00 82.81 98 PRO A CA 1
ATOM 752 C C . PRO A 1 98 ? 9.814 -14.312 21.477 1.00 82.81 98 PRO A C 1
ATOM 754 O O . PRO A 1 98 ? 9.900 -13.574 22.455 1.00 82.81 98 PRO A O 1
ATOM 757 N N . GLY A 1 99 ? 9.514 -15.611 21.588 1.00 77.19 99 GLY A N 1
ATOM 758 C CA . GLY A 1 99 ? 9.259 -16.296 22.864 1.00 77.19 99 GLY A CA 1
ATOM 759 C C . GLY A 1 99 ? 7.824 -16.194 23.402 1.00 77.19 99 GLY A C 1
ATOM 760 O O . GLY A 1 99 ? 7.550 -16.711 24.484 1.00 77.19 99 GLY A O 1
ATOM 761 N N . GLY A 1 100 ? 6.898 -15.557 22.678 1.00 63.97 100 GLY A N 1
ATOM 762 C CA . GLY A 1 100 ? 5.489 -15.494 23.072 1.00 63.97 100 GLY A CA 1
ATOM 763 C C . GLY A 1 100 ? 4.712 -16.781 22.749 1.00 63.97 100 GL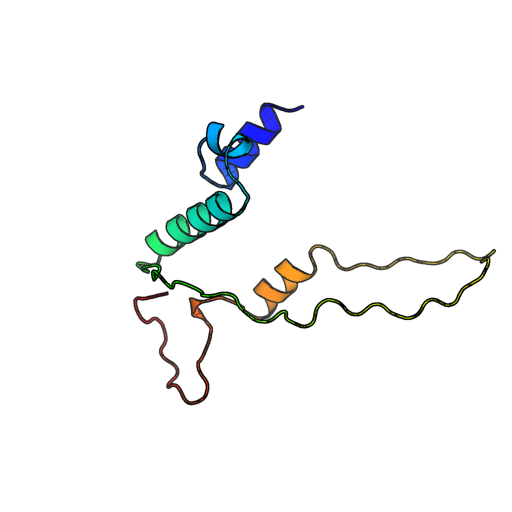Y A C 1
ATOM 764 O O . GLY A 1 100 ? 4.977 -17.417 21.727 1.00 63.97 100 GLY A O 1
ATOM 765 N N . PRO A 1 101 ? 3.720 -17.177 23.573 1.00 59.88 101 PRO A N 1
ATOM 766 C CA . PRO A 1 101 ? 2.781 -18.232 23.196 1.00 59.88 101 PRO A CA 1
ATOM 767 C C . PRO A 1 101 ? 1.977 -17.804 21.958 1.00 59.88 101 PRO A C 1
ATOM 769 O O . PRO A 1 101 ? 1.647 -16.625 21.824 1.00 59.88 101 PRO A O 1
ATOM 772 N N . GLN A 1 102 ? 1.626 -18.751 21.078 1.00 54.47 102 GLN A N 1
ATOM 773 C CA . GLN A 1 102 ? 0.727 -18.516 19.937 1.00 54.47 102 GLN A CA 1
ATOM 774 C C . GLN A 1 102 ? -0.668 -18.117 20.445 1.00 54.47 102 GLN A C 1
ATOM 776 O O . GLN A 1 102 ? -1.556 -18.954 20.596 1.00 54.47 102 GLN A O 1
ATOM 781 N N . LYS A 1 103 ? -0.872 -16.838 20.764 1.00 51.09 103 LYS A N 1
ATOM 782 C CA . LYS A 1 103 ? -2.190 -16.310 21.106 1.00 51.09 103 LYS A CA 1
ATOM 783 C C . LYS A 1 103 ? -2.916 -15.974 19.811 1.00 51.09 103 LYS A C 1
ATOM 785 O O . LYS A 1 103 ? -2.688 -14.930 19.215 1.00 51.09 103 LYS A O 1
ATOM 790 N N . HIS A 1 104 ? -3.787 -16.882 19.382 1.00 45.16 104 HIS A N 1
ATOM 791 C CA . HIS A 1 104 ? -4.842 -16.561 18.427 1.00 45.16 104 HIS A CA 1
ATOM 792 C C . HIS A 1 104 ? -5.749 -15.485 19.047 1.00 45.16 104 HIS A C 1
ATOM 794 O O . HIS A 1 104 ? -6.381 -15.740 20.069 1.00 45.16 104 HIS A O 1
ATOM 800 N N . GLY A 1 105 ? -5.795 -14.295 18.444 1.00 50.75 105 GLY A N 1
ATOM 801 C CA . GLY A 1 105 ? -6.869 -13.321 18.662 1.00 50.75 105 GLY A CA 1
ATOM 802 C C . GLY A 1 105 ? -6.931 -12.680 20.050 1.00 50.75 105 GLY A C 1
ATOM 803 O O . GLY A 1 105 ? -7.961 -12.747 20.716 1.00 50.75 105 GLY A O 1
ATOM 804 N N . SER A 1 106 ? -5.866 -12.015 20.503 1.00 46.84 106 SER A N 1
ATOM 805 C CA . SER A 1 106 ? -6.044 -11.001 21.550 1.00 46.84 106 SER A CA 1
ATOM 806 C C . SER A 1 106 ? -6.794 -9.799 20.969 1.00 46.84 106 SER A C 1
ATOM 808 O O . SER A 1 106 ? -6.405 -9.285 19.928 1.00 46.84 106 SER A O 1
ATOM 810 N N . VAL A 1 107 ? -7.844 -9.358 21.667 1.00 51.38 107 VAL A N 1
ATOM 811 C CA . VAL A 1 107 ? -8.825 -8.284 21.353 1.00 51.38 107 VAL A CA 1
ATOM 812 C C . VAL A 1 107 ? -8.200 -6.880 21.141 1.00 51.38 107 VAL A C 1
ATOM 814 O O . VAL A 1 107 ? -8.878 -5.858 21.084 1.00 51.38 107 VAL A O 1
ATOM 817 N N . LEU A 1 108 ? -6.880 -6.801 21.017 1.00 49.78 108 LEU A N 1
ATOM 818 C CA . LEU A 1 108 ? -6.109 -5.581 20.843 1.00 49.78 108 LEU A CA 1
ATOM 819 C C . LEU A 1 108 ? -5.134 -5.809 19.684 1.00 49.78 108 LEU A C 1
ATOM 821 O O . LEU A 1 108 ? -4.297 -6.714 19.753 1.00 49.78 108 LEU A O 1
ATOM 825 N N . LEU A 1 109 ? -5.296 -5.005 18.629 1.00 48.91 109 LEU A N 1
ATOM 826 C CA . LEU A 1 109 ? -4.222 -4.701 17.682 1.00 48.91 109 LEU A CA 1
ATOM 827 C C . LEU A 1 109 ? -3.073 -3.982 18.406 1.00 48.91 109 LEU A C 1
ATOM 829 O O . LEU A 1 109 ? -3.285 -3.516 19.552 1.00 48.91 109 LEU A O 1
#

pLDDT: mean 89.99, std 13.48, range [45.16, 98.19]